Protein AF-A0A0F6SS33-F1 (afdb_monomer)

Mean predicted aligned error: 8.62 Å

Structure (mmCIF, N/CA/C/O backbone):
data_AF-A0A0F6SS33-F1
#
_entry.id   AF-A0A0F6SS33-F1
#
loop_
_atom_site.group_PDB
_atom_site.id
_atom_site.type_symbol
_atom_site.label_atom_id
_atom_site.label_alt_id
_atom_site.label_comp_id
_atom_site.label_asym_id
_atom_site.label_entity_id
_atom_site.label_seq_id
_atom_site.pdbx_PDB_ins_code
_atom_site.Cartn_x
_atom_site.Cartn_y
_atom_site.Cartn_z
_atom_site.occupancy
_atom_site.B_iso_or_equiv
_atom_site.auth_seq_id
_atom_site.auth_comp_id
_atom_site.auth_asym_id
_atom_site.auth_atom_id
_atom_site.pdbx_PDB_model_num
ATOM 1 N N . MET A 1 1 ? -24.914 -1.448 13.043 1.00 62.34 1 MET A N 1
ATOM 2 C CA . MET A 1 1 ? -24.211 -0.229 12.573 1.00 62.34 1 MET A CA 1
ATOM 3 C C . MET A 1 1 ? -22.698 -0.246 12.819 1.00 62.34 1 MET A C 1
ATOM 5 O O . MET A 1 1 ? -21.962 -0.079 11.858 1.00 62.34 1 MET A O 1
ATOM 9 N N . ARG A 1 2 ? -22.191 -0.539 14.032 1.00 69.75 2 ARG A N 1
ATOM 10 C CA . ARG A 1 2 ? -20.733 -0.563 14.326 1.00 69.75 2 ARG A CA 1
ATOM 11 C C . ARG A 1 2 ? -19.874 -1.421 13.375 1.00 69.75 2 ARG A C 1
ATOM 13 O O . ARG A 1 2 ? -18.800 -0.985 12.986 1.00 69.75 2 ARG A O 1
ATOM 20 N N . LYS A 1 3 ? -20.345 -2.610 12.975 1.00 77.69 3 LYS A N 1
ATOM 21 C CA . LYS A 1 3 ? -19.617 -3.507 12.051 1.00 77.69 3 LYS A CA 1
ATOM 22 C C . LYS A 1 3 ? -19.464 -2.920 10.638 1.00 77.69 3 LYS A C 1
ATOM 24 O O . LYS A 1 3 ? -18.396 -3.039 10.055 1.00 77.69 3 LYS A O 1
ATOM 29 N N . ALA A 1 4 ? -20.496 -2.242 10.131 1.00 83.62 4 ALA A N 1
ATOM 30 C CA . ALA A 1 4 ? -20.468 -1.609 8.810 1.00 83.62 4 ALA A CA 1
ATOM 31 C C . ALA A 1 4 ? -19.467 -0.444 8.756 1.00 83.62 4 ALA A C 1
ATOM 33 O O . ALA A 1 4 ? -18.734 -0.314 7.786 1.00 83.62 4 ALA A O 1
ATOM 34 N N . VAL A 1 5 ? -19.368 0.346 9.831 1.00 83.94 5 VAL A N 1
ATOM 35 C CA . VAL A 1 5 ? -18.378 1.434 9.946 1.00 83.94 5 VAL A CA 1
ATOM 36 C C . VAL A 1 5 ? -16.948 0.888 9.947 1.00 83.94 5 VAL A C 1
ATOM 38 O O . VAL A 1 5 ? -16.081 1.419 9.265 1.00 83.94 5 VAL A O 1
ATOM 41 N N . ILE A 1 6 ? -16.702 -0.203 10.678 1.00 83.06 6 ILE A N 1
ATOM 42 C CA . ILE A 1 6 ? -15.387 -0.862 10.714 1.00 83.06 6 ILE A CA 1
ATOM 43 C C . ILE A 1 6 ? -15.011 -1.389 9.322 1.00 83.06 6 ILE A C 1
ATOM 45 O O . ILE A 1 6 ? -13.875 -1.222 8.891 1.00 83.06 6 ILE A O 1
ATOM 49 N N . PHE A 1 7 ? -15.970 -1.978 8.607 1.00 85.44 7 PHE A N 1
ATOM 50 C CA . PHE A 1 7 ? 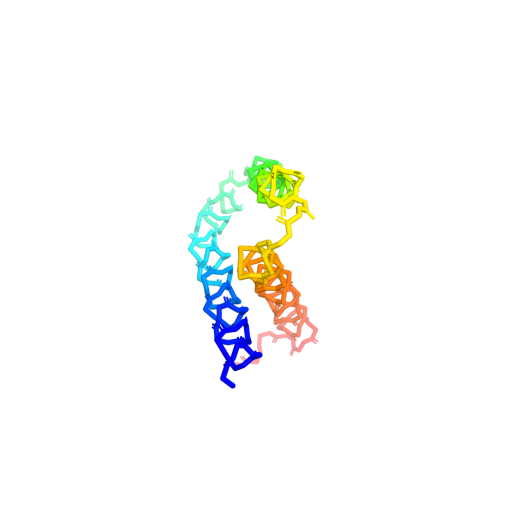-15.762 -2.462 7.245 1.00 85.44 7 PHE A CA 1
ATOM 51 C C . PHE A 1 7 ? -15.488 -1.323 6.248 1.00 85.44 7 PHE A C 1
ATOM 53 O O . PHE A 1 7 ? -14.567 -1.421 5.443 1.00 85.44 7 PHE A O 1
ATOM 60 N N . LEU A 1 8 ? -16.217 -0.209 6.348 1.00 88.38 8 LEU A N 1
ATOM 61 C CA . LEU A 1 8 ? -15.965 0.999 5.554 1.00 88.38 8 LEU A CA 1
ATOM 62 C C . LEU A 1 8 ? -14.565 1.570 5.794 1.00 88.38 8 LEU A C 1
ATOM 64 O O . LEU A 1 8 ? -13.888 1.943 4.844 1.00 88.38 8 LEU A O 1
ATOM 68 N N . LEU A 1 9 ? -14.104 1.598 7.045 1.00 85.38 9 LEU A N 1
ATOM 69 C CA . LEU A 1 9 ? -12.753 2.056 7.379 1.00 85.38 9 LEU A CA 1
ATOM 70 C C . LEU A 1 9 ? -11.667 1.115 6.852 1.00 85.38 9 LEU A C 1
ATOM 72 O O . LEU A 1 9 ? -10.606 1.583 6.447 1.00 85.38 9 LEU A O 1
ATOM 76 N N . PHE A 1 10 ? -11.935 -0.191 6.827 1.00 86.56 10 PHE A N 1
ATOM 77 C CA . PHE A 1 10 ? -11.053 -1.155 6.175 1.00 86.56 10 PHE A CA 1
ATOM 78 C C . PHE A 1 10 ? -10.965 -0.900 4.666 1.00 86.56 10 PHE A C 1
ATOM 80 O O . PHE A 1 10 ? -9.863 -0.806 4.137 1.00 86.56 10 PHE A O 1
ATOM 87 N N . LEU A 1 11 ? -12.105 -0.724 3.986 1.00 90.12 11 LEU A N 1
ATOM 88 C CA . LEU A 1 11 ? -12.148 -0.393 2.556 1.00 90.12 11 LEU A CA 1
ATOM 89 C C . LEU A 1 11 ? -11.437 0.927 2.248 1.00 90.12 11 LEU A C 1
ATOM 91 O O . LEU A 1 11 ? -10.658 0.997 1.303 1.00 90.12 11 LEU A O 1
ATOM 95 N N . LEU A 1 12 ? -11.657 1.955 3.069 1.00 90.19 12 LEU A N 1
ATOM 96 C CA . LEU A 1 12 ? -10.963 3.234 2.948 1.00 90.19 12 LEU A CA 1
ATOM 97 C C . LEU A 1 12 ? -9.448 3.040 3.076 1.00 90.19 12 LEU A C 1
ATOM 99 O O . LEU A 1 12 ? -8.691 3.523 2.239 1.00 90.19 12 LEU A O 1
ATOM 103 N N . GLY A 1 13 ? -9.012 2.289 4.091 1.00 86.50 13 GLY A N 1
ATOM 104 C CA . GLY A 1 13 ? -7.611 1.929 4.260 1.00 86.50 13 GLY A CA 1
ATOM 105 C C . GLY A 1 13 ? -7.059 1.209 3.031 1.00 86.50 13 GLY A C 1
ATOM 106 O O . GLY A 1 13 ? -5.993 1.571 2.550 1.00 86.50 13 GLY A O 1
ATOM 107 N N . LEU A 1 14 ? -7.804 0.252 2.477 1.00 89.25 14 LEU A N 1
ATOM 108 C CA . LEU A 1 14 ? -7.417 -0.505 1.284 1.00 89.25 14 LEU A CA 1
ATOM 109 C C . LEU A 1 14 ? -7.181 0.409 0.081 1.00 89.25 14 LEU A C 1
ATOM 111 O O . LEU A 1 14 ? -6.146 0.302 -0.574 1.00 89.25 14 LEU A O 1
ATOM 115 N N . VAL A 1 15 ? -8.089 1.350 -0.166 1.00 89.38 15 VAL A N 1
ATOM 116 C CA . VAL A 1 15 ? -7.938 2.342 -1.237 1.00 89.38 15 VAL A CA 1
ATOM 117 C C . VAL A 1 15 ? -6.706 3.219 -0.995 1.00 89.38 15 VAL A C 1
ATOM 119 O O . VAL A 1 15 ? -5.899 3.401 -1.904 1.00 89.38 15 VAL A O 1
ATOM 122 N N . ILE A 1 16 ? -6.506 3.703 0.235 1.00 87.69 16 ILE A N 1
ATOM 123 C CA . ILE A 1 16 ? -5.331 4.512 0.597 1.00 87.69 16 ILE A CA 1
ATOM 124 C C . ILE A 1 16 ? -4.037 3.730 0.350 1.00 87.69 16 ILE A C 1
ATOM 126 O O . ILE A 1 16 ? -3.125 4.248 -0.288 1.00 87.69 16 ILE A O 1
ATOM 130 N N . GLY A 1 17 ? -3.959 2.479 0.811 1.00 85.19 17 GLY A N 1
ATOM 131 C CA . GLY A 1 17 ? -2.792 1.618 0.616 1.00 85.19 17 GLY A CA 1
ATOM 132 C C . GLY A 1 17 ? -2.490 1.351 -0.858 1.00 85.19 17 GLY A C 1
ATOM 133 O O . GLY A 1 17 ? -1.328 1.370 -1.261 1.00 85.19 17 GLY A O 1
ATOM 134 N N . PHE A 1 18 ? -3.531 1.168 -1.672 1.00 85.56 18 PHE A N 1
ATOM 135 C CA . PHE A 1 18 ? -3.400 0.996 -3.117 1.00 85.56 18 PHE A CA 1
ATOM 136 C C . PHE A 1 18 ? -2.815 2.246 -3.790 1.00 85.56 18 PHE A C 1
ATOM 138 O O . PHE A 1 18 ? -1.831 2.152 -4.524 1.00 85.56 18 PHE A O 1
ATOM 145 N N . PHE A 1 19 ? -3.373 3.429 -3.510 1.00 85.00 19 PHE A N 1
ATOM 146 C CA . PHE A 1 19 ? -2.867 4.686 -4.072 1.00 85.00 19 PHE A CA 1
ATOM 147 C C . PHE A 1 19 ? -1.453 5.014 -3.594 1.00 85.00 19 PHE A C 1
ATOM 149 O O . PHE A 1 19 ? -0.648 5.510 -4.380 1.00 85.00 19 PHE A O 1
ATOM 156 N N . LEU A 1 20 ? -1.132 4.685 -2.340 1.00 84.06 20 LEU A N 1
ATOM 157 C CA . LEU A 1 20 ? 0.207 4.856 -1.786 1.00 84.06 20 LEU A CA 1
ATOM 158 C C . LEU A 1 20 ? 1.244 4.037 -2.565 1.00 84.06 20 LEU A C 1
ATOM 160 O O . LEU A 1 20 ? 2.341 4.521 -2.812 1.00 84.06 20 LEU A O 1
ATOM 164 N N . ARG A 1 21 ? 0.909 2.809 -2.986 1.00 81.94 21 ARG A N 1
ATOM 165 C CA . ARG A 1 21 ? 1.789 2.011 -3.853 1.00 81.94 21 ARG A CA 1
ATOM 166 C C . ARG A 1 21 ? 1.857 2.588 -5.259 1.00 81.94 21 ARG A C 1
ATOM 168 O O . ARG A 1 21 ? 2.949 2.681 -5.815 1.00 81.94 21 ARG A O 1
ATOM 175 N N . TYR A 1 22 ? 0.710 2.973 -5.819 1.00 81.50 22 TYR A N 1
ATOM 176 C CA . TYR A 1 22 ? 0.617 3.536 -7.164 1.00 81.50 22 TYR A CA 1
ATOM 177 C C . TYR A 1 22 ? 1.514 4.769 -7.330 1.00 81.50 22 TYR A C 1
ATOM 179 O O . TYR A 1 22 ? 2.235 4.874 -8.316 1.00 81.50 22 TYR A O 1
ATOM 187 N N . SER A 1 23 ? 1.550 5.666 -6.340 1.00 81.81 23 SER A N 1
ATOM 188 C CA . SER A 1 23 ? 2.397 6.864 -6.394 1.00 81.81 23 SER A CA 1
ATOM 189 C C . SER A 1 23 ? 3.901 6.569 -6.357 1.00 81.81 23 SER A C 1
ATOM 191 O O . SER A 1 23 ? 4.695 7.447 -6.685 1.00 81.81 23 SER A O 1
ATOM 193 N N . LEU A 1 24 ? 4.310 5.355 -5.974 1.00 77.44 24 LEU A N 1
ATOM 194 C CA . LEU A 1 24 ? 5.715 4.932 -5.951 1.00 77.44 24 LEU A CA 1
ATOM 195 C C . LEU A 1 24 ? 6.180 4.341 -7.283 1.00 77.44 24 LEU A C 1
ATOM 197 O O . LEU A 1 24 ? 7.375 4.362 -7.557 1.00 77.44 24 LEU A O 1
ATOM 201 N N . VAL A 1 25 ? 5.260 3.867 -8.127 1.00 75.75 25 VAL A N 1
ATOM 202 C CA . VAL A 1 25 ? 5.591 3.256 -9.427 1.00 75.75 25 VAL A CA 1
ATOM 203 C C . VAL A 1 25 ? 6.369 4.214 -10.347 1.00 75.75 25 VAL A C 1
ATOM 205 O O . VAL A 1 25 ? 7.401 3.802 -10.879 1.00 75.75 25 VAL A O 1
ATOM 208 N N . PRO A 1 26 ? 5.985 5.501 -10.503 1.00 76.06 26 PRO A N 1
ATOM 209 C CA . PRO A 1 26 ? 6.766 6.443 -11.304 1.00 76.06 26 PRO A CA 1
ATOM 210 C C . PRO A 1 26 ? 8.174 6.647 -10.737 1.00 76.06 26 PRO A C 1
ATOM 212 O O . PRO A 1 26 ? 9.145 6.680 -11.488 1.00 76.06 26 PRO A O 1
ATOM 215 N N . LEU A 1 27 ? 8.295 6.739 -9.408 1.00 73.19 27 LEU A N 1
ATOM 216 C CA . LEU A 1 27 ? 9.575 6.930 -8.730 1.00 73.19 27 LEU A CA 1
ATOM 217 C C . LEU A 1 27 ? 10.518 5.741 -8.981 1.00 73.19 27 LEU A C 1
ATOM 219 O O . LEU A 1 27 ? 11.683 5.939 -9.317 1.00 73.19 27 LEU A O 1
ATOM 223 N N . GLU A 1 28 ? 9.997 4.519 -8.868 1.00 71.56 28 GLU A N 1
ATOM 224 C CA . GLU A 1 28 ? 10.727 3.276 -9.138 1.00 71.56 28 GLU A CA 1
ATOM 225 C C . GLU A 1 28 ? 11.165 3.182 -10.601 1.00 71.56 28 GLU A C 1
ATOM 227 O O . GLU A 1 28 ? 12.331 2.896 -10.855 1.00 71.56 28 GLU A O 1
ATOM 232 N N . SER A 1 29 ? 10.293 3.528 -11.553 1.00 69.75 29 SER A N 1
ATOM 233 C CA . SER A 1 29 ? 10.631 3.497 -12.984 1.00 69.75 29 SER A CA 1
ATOM 234 C C . SER A 1 29 ? 11.772 4.458 -13.357 1.00 69.75 29 SER A C 1
ATOM 236 O O . SER A 1 29 ? 12.656 4.115 -14.145 1.00 69.75 29 SER A O 1
ATOM 238 N N . VAL A 1 30 ? 11.813 5.644 -12.737 1.00 72.00 30 VAL A N 1
ATOM 239 C CA . VAL A 1 30 ? 12.897 6.623 -12.930 1.00 72.00 30 VAL A CA 1
ATOM 240 C C . VAL A 1 30 ? 14.206 6.123 -12.311 1.00 72.00 30 VAL A C 1
ATOM 242 O O . VAL A 1 30 ? 15.285 6.358 -12.859 1.00 72.00 30 VAL A O 1
ATOM 245 N N . LEU A 1 31 ? 14.129 5.436 -11.168 1.00 68.25 31 LEU A N 1
ATOM 246 C CA . LEU A 1 31 ? 15.290 4.841 -10.501 1.00 68.25 31 LEU A CA 1
ATOM 247 C C . LEU A 1 31 ? 15.842 3.641 -11.285 1.00 68.25 31 LEU A C 1
ATOM 249 O O . LEU A 1 31 ? 17.061 3.509 -11.412 1.00 68.25 31 LEU A O 1
ATOM 253 N N . GLU A 1 32 ? 14.968 2.819 -11.865 1.00 67.94 32 GLU A N 1
ATOM 254 C CA . GLU A 1 32 ? 15.326 1.704 -12.745 1.00 67.94 32 GLU A CA 1
ATOM 255 C C . GLU A 1 32 ? 16.035 2.172 -14.016 1.00 67.94 32 GLU A C 1
ATOM 257 O O . GLU A 1 32 ? 17.110 1.662 -14.338 1.00 67.94 32 GLU A O 1
ATOM 262 N N . GLN A 1 33 ? 15.512 3.203 -14.689 1.00 67.75 33 GLN A N 1
ATOM 263 C CA . GLN A 1 33 ? 16.147 3.775 -15.884 1.00 67.75 33 GLN A CA 1
ATOM 264 C C . GLN A 1 33 ? 17.564 4.302 -15.629 1.00 67.75 33 GLN A C 1
ATOM 266 O O . GLN A 1 33 ? 18.396 4.298 -16.534 1.00 67.75 33 GLN A O 1
ATOM 271 N N . LYS A 1 34 ? 17.866 4.746 -14.404 1.00 70.69 34 LYS A N 1
ATOM 272 C CA . LYS A 1 34 ? 19.192 5.260 -14.031 1.00 70.69 34 LYS A CA 1
ATOM 273 C C . LYS A 1 34 ? 20.180 4.174 -13.593 1.00 70.69 34 LYS A C 1
ATOM 275 O O . LYS A 1 34 ? 21.230 4.523 -13.060 1.00 70.69 34 LYS A O 1
ATOM 280 N N . LEU A 1 35 ? 19.865 2.883 -13.775 1.00 60.50 35 LEU A N 1
ATOM 281 C CA . LEU A 1 35 ? 20.663 1.756 -13.257 1.00 60.50 35 LEU A CA 1
ATOM 282 C C . LEU A 1 35 ? 20.862 1.805 -11.727 1.00 60.50 35 LEU A C 1
ATOM 284 O O . LEU A 1 35 ? 21.691 1.092 -11.165 1.00 60.50 35 LEU A O 1
ATOM 288 N N . LEU A 1 36 ? 20.043 2.594 -11.025 1.00 67.44 36 LEU A N 1
ATOM 289 C CA . LEU A 1 36 ? 20.001 2.693 -9.568 1.00 67.44 36 LEU A CA 1
ATOM 290 C C . LEU A 1 36 ? 18.981 1.698 -9.001 1.00 67.44 36 LEU A C 1
ATOM 292 O O . LEU A 1 36 ? 18.290 1.986 -8.025 1.00 67.44 36 LEU A O 1
ATOM 296 N N . TRP A 1 37 ? 18.888 0.511 -9.603 1.00 64.31 37 TRP A N 1
ATOM 297 C CA . TRP A 1 37 ? 17.924 -0.524 -9.221 1.00 64.31 37 TRP A CA 1
ATOM 298 C C . TRP A 1 37 ? 18.053 -0.913 -7.744 1.00 64.31 37 TRP A C 1
ATOM 300 O O . TRP A 1 37 ? 17.060 -1.063 -7.041 1.00 64.31 37 TRP A O 1
ATOM 310 N N . LEU A 1 38 ? 19.287 -0.958 -7.237 1.00 66.50 38 LEU A N 1
ATOM 311 C CA . LEU A 1 38 ? 19.580 -1.247 -5.833 1.00 66.50 38 LEU A CA 1
ATOM 312 C C . LEU A 1 38 ? 19.046 -0.152 -4.891 1.00 66.50 38 LEU A C 1
ATOM 314 O O . LEU A 1 38 ? 18.548 -0.459 -3.811 1.00 66.50 38 LEU A O 1
ATOM 318 N N . LEU A 1 39 ? 19.083 1.115 -5.320 1.00 68.38 39 LEU A N 1
ATOM 319 C CA . LEU A 1 39 ? 18.524 2.248 -4.578 1.00 68.38 39 LEU A CA 1
ATOM 320 C C . LEU A 1 39 ? 16.990 2.251 -4.637 1.00 68.38 39 LEU A C 1
ATOM 322 O O . LEU A 1 39 ? 16.349 2.481 -3.615 1.00 68.38 39 LEU A O 1
ATOM 326 N N . GLY A 1 40 ? 16.402 1.948 -5.800 1.00 66.50 40 GLY A N 1
ATOM 327 C CA . GLY A 1 40 ? 14.955 1.771 -5.961 1.00 66.50 40 GLY A CA 1
ATOM 328 C C . GLY A 1 40 ? 14.408 0.643 -5.091 1.00 66.50 40 GLY A C 1
ATOM 329 O O . GLY A 1 40 ? 13.450 0.849 -4.348 1.00 66.50 40 GLY A O 1
ATOM 330 N N . PHE A 1 41 ? 15.089 -0.504 -5.081 1.00 67.38 41 PHE A N 1
ATOM 331 C CA . PHE A 1 41 ? 14.790 -1.614 -4.183 1.00 67.38 41 PHE A CA 1
ATOM 332 C C . PHE A 1 41 ? 14.891 -1.195 -2.711 1.00 67.38 41 PHE A C 1
ATOM 334 O O . PHE A 1 41 ? 13.989 -1.485 -1.928 1.00 67.38 41 PHE A O 1
ATOM 341 N N . PHE A 1 42 ? 15.944 -0.468 -2.323 1.00 70.19 42 PHE A N 1
ATOM 342 C CA . PHE A 1 42 ? 16.117 -0.015 -0.941 1.00 70.19 42 PHE A CA 1
ATOM 343 C C . PHE A 1 42 ? 15.011 0.956 -0.506 1.00 70.19 42 PHE A C 1
ATOM 345 O O . PHE A 1 42 ? 14.450 0.802 0.575 1.00 70.19 42 PHE A O 1
ATOM 352 N N . ILE A 1 43 ? 14.645 1.917 -1.359 1.00 70.25 43 ILE A N 1
ATOM 353 C CA . ILE A 1 43 ? 13.546 2.861 -1.106 1.00 70.25 43 ILE A CA 1
ATOM 354 C C . ILE A 1 43 ? 12.220 2.109 -0.972 1.00 70.25 43 ILE A C 1
ATOM 356 O O . ILE A 1 43 ? 11.479 2.344 -0.017 1.00 70.25 43 ILE A O 1
ATOM 360 N N . HIS A 1 44 ? 11.950 1.162 -1.873 1.00 70.88 44 HIS A N 1
ATOM 361 C CA . HIS A 1 44 ? 10.757 0.326 -1.810 1.00 70.88 44 HIS A CA 1
ATOM 362 C C . HIS A 1 44 ? 10.681 -0.440 -0.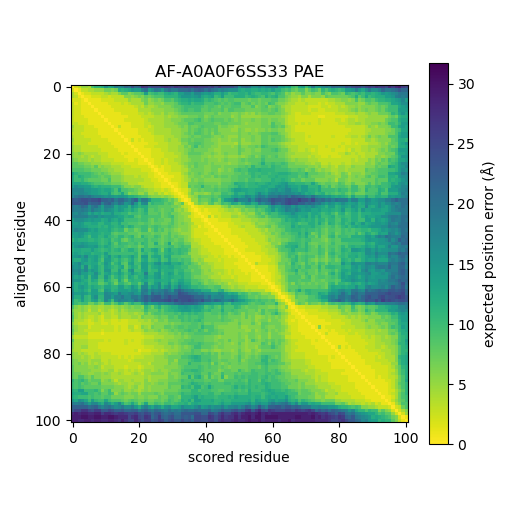483 1.00 70.88 44 HIS A C 1
ATOM 364 O O . HIS A 1 44 ? 9.663 -0.384 0.207 1.00 70.88 44 HIS A O 1
ATOM 370 N N . GLN A 1 45 ? 11.778 -1.088 -0.074 1.00 68.25 45 GLN A N 1
ATOM 371 C CA . GLN A 1 45 ? 11.852 -1.818 1.193 1.00 68.25 45 GLN A CA 1
ATOM 372 C C . GLN A 1 45 ? 11.677 -0.896 2.401 1.00 68.25 45 GLN A C 1
ATOM 374 O O . GLN A 1 45 ? 10.913 -1.227 3.301 1.00 68.25 45 GLN A O 1
ATOM 379 N N . VAL A 1 46 ? 12.313 0.279 2.420 1.00 75.25 46 VAL A N 1
ATOM 380 C CA . VAL A 1 46 ? 12.171 1.256 3.513 1.00 75.25 46 VAL A CA 1
ATOM 381 C C . VAL A 1 46 ? 10.725 1.725 3.647 1.00 75.25 46 VAL A C 1
ATOM 383 O O . VAL A 1 46 ? 10.219 1.822 4.766 1.00 75.25 46 VAL A O 1
ATOM 386 N N . ILE A 1 47 ? 10.030 1.976 2.537 1.00 74.88 47 ILE A N 1
ATOM 387 C CA . ILE A 1 47 ? 8.627 2.397 2.564 1.00 74.88 47 ILE A CA 1
ATOM 388 C C . ILE A 1 47 ? 7.736 1.254 3.044 1.00 74.88 47 ILE A C 1
ATOM 390 O O . ILE A 1 47 ? 6.914 1.456 3.936 1.00 74.88 47 ILE A O 1
ATOM 39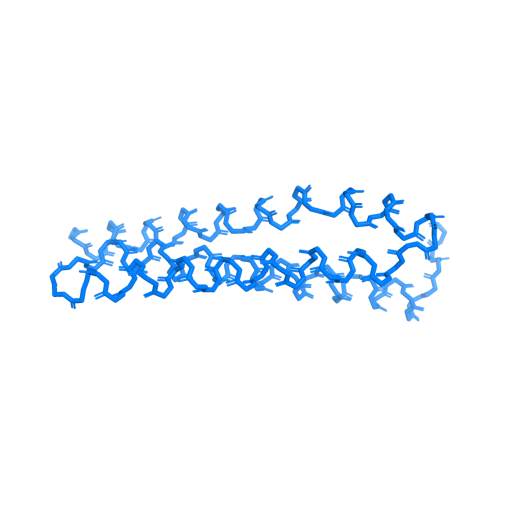4 N N . LEU A 1 48 ? 7.938 0.045 2.524 1.00 72.12 48 LEU A N 1
ATOM 395 C CA . LEU A 1 48 ? 7.184 -1.143 2.917 1.00 72.12 48 LEU A CA 1
ATOM 396 C C . LEU A 1 48 ? 7.372 -1.433 4.415 1.00 72.12 48 LEU A C 1
ATOM 398 O O . LEU A 1 48 ? 6.397 -1.625 5.142 1.00 72.12 48 LEU A O 1
ATOM 402 N N . PHE A 1 49 ? 8.609 -1.351 4.906 1.00 70.69 49 PHE A N 1
ATOM 403 C CA . PHE A 1 49 ? 8.938 -1.510 6.320 1.00 70.69 49 PHE A CA 1
ATOM 404 C C . PHE A 1 49 ? 8.347 -0.385 7.176 1.00 70.69 49 PHE A C 1
ATOM 406 O O . PHE A 1 49 ? 7.801 -0.653 8.241 1.00 70.69 49 PHE A O 1
ATOM 413 N N . SER A 1 50 ? 8.371 0.864 6.704 1.00 75.00 50 SER A N 1
ATOM 414 C CA . SER A 1 50 ? 7.769 2.008 7.405 1.00 75.00 50 SER A CA 1
ATOM 415 C C . SER A 1 50 ? 6.250 1.880 7.505 1.00 75.00 50 SER A C 1
ATOM 417 O O . SER A 1 50 ? 5.677 2.165 8.556 1.00 75.00 50 SER A O 1
ATOM 419 N N . VAL A 1 51 ? 5.590 1.393 6.450 1.00 71.44 51 VAL A N 1
ATOM 420 C CA . VAL A 1 51 ? 4.152 1.097 6.460 1.00 71.44 51 VAL A CA 1
ATOM 421 C C . VAL A 1 51 ? 3.858 -0.044 7.433 1.00 71.44 51 VAL A C 1
ATOM 423 O O . VAL A 1 51 ? 2.961 0.090 8.262 1.00 71.44 51 VAL A O 1
ATOM 426 N N . VAL A 1 52 ? 4.630 -1.135 7.410 1.00 70.75 52 VAL A N 1
ATOM 427 C CA . VAL A 1 52 ? 4.486 -2.264 8.350 1.00 70.75 52 VAL A CA 1
ATOM 428 C C . VAL A 1 52 ? 4.663 -1.805 9.798 1.00 70.75 52 VAL A C 1
ATOM 430 O O . VAL A 1 52 ? 3.797 -2.057 10.636 1.00 70.75 52 VAL A O 1
ATOM 433 N N . VAL A 1 53 ? 5.751 -1.096 10.094 1.00 72.06 53 VAL A N 1
ATOM 434 C CA . VAL A 1 53 ? 6.092 -0.628 11.442 1.00 72.06 53 VAL A CA 1
ATOM 435 C C . VAL A 1 53 ? 5.094 0.422 11.921 1.00 72.06 53 VAL A C 1
ATOM 437 O O . VAL A 1 53 ? 4.600 0.315 13.040 1.00 72.06 53 VAL A O 1
ATOM 440 N N . GLY A 1 54 ? 4.714 1.386 11.080 1.00 72.75 54 GLY A N 1
ATOM 441 C CA . GLY A 1 54 ? 3.699 2.388 11.407 1.00 72.75 54 GLY A CA 1
ATOM 442 C C . GLY A 1 54 ? 2.347 1.749 11.721 1.00 72.75 54 GLY A C 1
ATOM 443 O O . GLY A 1 54 ? 1.728 2.056 12.742 1.00 72.75 54 GLY A O 1
ATOM 444 N N . THR A 1 55 ? 1.930 0.776 10.909 1.00 68.06 55 THR A N 1
ATOM 445 C CA . THR A 1 55 ? 0.694 0.018 11.136 1.00 68.06 55 THR A CA 1
ATOM 446 C C . THR A 1 55 ? 0.777 -0.798 12.427 1.00 68.06 55 THR A C 1
ATOM 448 O O . THR A 1 55 ? -0.160 -0.787 13.225 1.00 68.06 55 THR A O 1
ATOM 451 N N . ALA A 1 56 ? 1.912 -1.451 12.689 1.00 67.50 56 ALA A N 1
ATOM 452 C CA . ALA A 1 56 ? 2.150 -2.228 13.902 1.00 67.50 56 ALA A CA 1
ATOM 453 C C . ALA A 1 56 ? 2.172 -1.357 15.170 1.00 67.50 56 ALA A C 1
ATOM 455 O O . ALA A 1 56 ? 1.579 -1.743 16.175 1.00 67.50 56 ALA A O 1
ATOM 456 N N . ILE A 1 57 ? 2.781 -0.167 15.128 1.00 71.50 57 ILE A N 1
ATOM 457 C CA . ILE A 1 57 ? 2.796 0.804 16.235 1.00 71.50 57 ILE A CA 1
ATOM 458 C C . ILE A 1 57 ? 1.377 1.287 16.533 1.00 71.50 57 ILE A C 1
ATOM 460 O O . ILE A 1 57 ? 0.964 1.324 17.693 1.00 71.50 57 ILE A O 1
ATOM 464 N N . VAL A 1 58 ? 0.604 1.612 15.496 1.00 68.06 58 VAL A N 1
ATOM 465 C CA . VAL A 1 58 ? -0.801 2.011 15.635 1.00 68.06 58 VAL A CA 1
ATOM 466 C C . VAL A 1 58 ? -1.624 0.858 16.226 1.00 68.06 58 VAL A C 1
ATOM 468 O O . VAL A 1 58 ? -2.354 1.050 17.200 1.00 68.06 58 VAL A O 1
ATOM 471 N N . LEU A 1 59 ? -1.452 -0.367 15.725 1.00 65.44 59 LEU A N 1
ATOM 472 C CA . LEU A 1 59 ? -2.100 -1.571 16.257 1.00 65.44 59 LEU A CA 1
ATOM 473 C C . LEU A 1 59 ? -1.706 -1.857 17.717 1.00 65.44 59 LEU A C 1
ATOM 475 O O . LEU A 1 59 ? -2.552 -2.283 18.509 1.00 65.44 59 LEU A O 1
ATOM 479 N N . TYR A 1 60 ? -0.443 -1.614 18.079 1.00 67.75 60 TYR A N 1
ATOM 480 C CA . TYR A 1 60 ? 0.107 -1.808 19.420 1.00 67.75 60 TYR A CA 1
ATOM 481 C C . TYR A 1 60 ? -0.430 -0.772 20.413 1.00 67.75 60 TYR A C 1
ATOM 483 O O . TYR A 1 60 ? -0.902 -1.137 21.492 1.00 67.75 60 TYR A O 1
ATOM 491 N N . ARG A 1 61 ? -0.423 0.510 20.032 1.00 71.38 61 ARG A N 1
ATOM 492 C CA . ARG A 1 61 ? -0.906 1.623 20.860 1.00 71.38 61 ARG A CA 1
ATOM 493 C C . ARG A 1 61 ? -2.411 1.540 21.111 1.00 71.38 61 ARG A C 1
ATOM 495 O O . ARG A 1 61 ? -2.867 1.824 22.213 1.00 71.38 61 ARG A O 1
ATOM 502 N N . TYR A 1 62 ? -3.180 1.081 20.126 1.00 66.56 62 TYR A N 1
ATOM 503 C CA . TYR A 1 62 ? -4.640 0.987 20.195 1.00 66.56 62 TYR A CA 1
ATOM 504 C C . TYR A 1 62 ? -5.134 -0.450 20.457 1.00 66.56 62 TYR A C 1
ATOM 506 O O . TYR A 1 62 ? -6.125 -0.919 19.888 1.00 66.56 62 TYR A O 1
ATOM 514 N N . ARG A 1 63 ? -4.444 -1.181 21.347 1.00 62.41 63 ARG A N 1
ATOM 515 C CA . ARG A 1 63 ? -4.718 -2.602 21.623 1.00 62.41 63 ARG A CA 1
ATOM 516 C C . ARG A 1 63 ? -6.094 -2.888 22.243 1.00 62.41 63 ARG A C 1
ATOM 518 O O . ARG A 1 63 ? -6.604 -3.979 22.002 1.00 62.41 63 ARG A O 1
ATOM 525 N N . ARG A 1 64 ? -6.718 -1.970 22.992 1.00 61.53 64 ARG A N 1
ATOM 526 C CA . ARG A 1 64 ? -8.031 -2.194 23.636 1.00 61.53 64 ARG A CA 1
ATOM 527 C C . ARG A 1 64 ? -9.110 -1.280 23.042 1.00 61.53 64 ARG A C 1
ATOM 529 O O . ARG A 1 64 ? -8.952 -0.070 23.031 1.00 61.53 64 ARG A O 1
ATOM 536 N N . GLY A 1 65 ? -10.205 -1.860 22.540 1.00 64.44 65 GLY A N 1
ATOM 537 C CA . GLY A 1 65 ? -11.454 -1.147 22.211 1.00 64.44 65 GLY A CA 1
ATOM 538 C C . GLY A 1 65 ? -11.520 -0.373 20.883 1.00 64.44 65 GLY A C 1
ATOM 539 O O . GLY A 1 65 ? -12.618 -0.049 20.435 1.00 64.44 65 GLY A O 1
ATOM 540 N N . HIS A 1 66 ? -10.399 -0.128 20.200 1.00 73.06 66 HIS A N 1
ATOM 541 C CA . HIS A 1 66 ? -10.346 0.712 18.992 1.00 73.06 66 HIS A CA 1
ATOM 542 C C . HIS A 1 66 ? -10.324 -0.094 17.682 1.00 73.06 66 HIS A C 1
ATOM 544 O O . HIS A 1 66 ? -9.412 0.010 16.860 1.00 73.06 66 HIS A O 1
ATOM 550 N N . TYR A 1 67 ? -11.371 -0.893 17.467 1.00 75.06 67 TYR A N 1
ATOM 551 C CA . TYR A 1 67 ? -11.529 -1.742 16.276 1.00 75.06 67 TYR A CA 1
ATOM 552 C C . TYR A 1 67 ? -11.513 -0.963 14.947 1.00 75.06 67 TYR A C 1
ATOM 554 O O . TYR A 1 67 ? -11.053 -1.488 13.939 1.00 75.06 67 TYR A O 1
ATOM 562 N N . ALA A 1 68 ? -11.960 0.295 14.960 1.00 72.88 68 ALA A N 1
ATOM 563 C CA . ALA A 1 68 ? -11.952 1.203 13.811 1.00 72.88 68 ALA A CA 1
ATOM 564 C C . ALA A 1 68 ? -10.531 1.509 13.299 1.00 72.88 68 ALA A C 1
ATOM 566 O O . ALA A 1 68 ? -10.255 1.382 12.110 1.00 72.88 68 ALA A O 1
ATOM 567 N N . ILE A 1 69 ? -9.617 1.849 14.212 1.00 73.81 69 ILE A N 1
ATOM 568 C CA . ILE A 1 69 ? -8.226 2.188 13.882 1.00 73.81 69 ILE A CA 1
ATOM 569 C C . ILE A 1 69 ? -7.475 0.941 13.408 1.00 73.81 69 ILE A C 1
ATOM 571 O O . ILE A 1 69 ? -6.729 0.999 12.434 1.00 73.81 69 ILE A O 1
ATOM 575 N N . ARG A 1 70 ? -7.718 -0.213 14.050 1.00 75.88 70 ARG A N 1
ATOM 576 C CA . ARG A 1 70 ? -7.152 -1.487 13.585 1.00 75.88 70 ARG A CA 1
ATOM 577 C C . ARG A 1 70 ? -7.585 -1.811 12.163 1.00 75.88 70 ARG A C 1
ATOM 579 O O . ARG A 1 70 ? -6.745 -2.194 11.362 1.00 75.88 70 ARG A O 1
ATOM 586 N N . ALA A 1 71 ? -8.877 -1.691 11.871 1.00 78.94 71 ALA A N 1
ATOM 587 C CA . ALA A 1 71 ? -9.415 -2.003 10.554 1.00 78.94 71 ALA A CA 1
ATOM 588 C C . ALA A 1 71 ? -8.818 -1.103 9.471 1.00 78.94 71 ALA A C 1
ATOM 590 O O . ALA A 1 71 ? -8.448 -1.600 8.416 1.00 78.94 71 ALA A O 1
ATOM 591 N N . LEU A 1 72 ? -8.638 0.185 9.762 1.00 81.19 72 LEU A N 1
ATOM 592 C CA . LEU A 1 72 ? 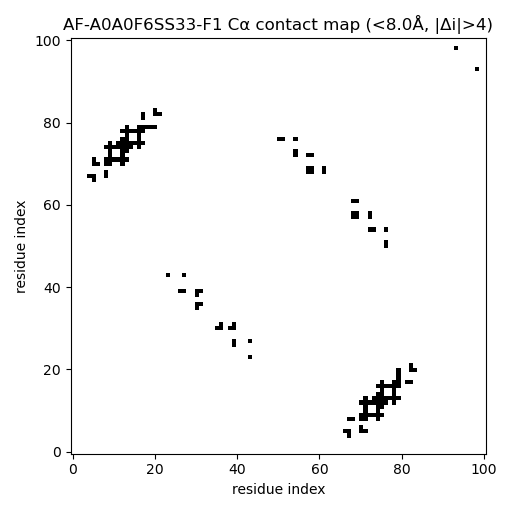-7.993 1.115 8.842 1.00 81.19 72 LEU A CA 1
ATOM 593 C C . LEU A 1 72 ? -6.520 0.754 8.598 1.00 81.19 72 LEU A C 1
ATOM 595 O O . LEU A 1 72 ? -6.094 0.691 7.450 1.00 81.19 72 LEU A O 1
ATOM 599 N N . GLY A 1 73 ? -5.765 0.429 9.653 1.00 80.50 73 GLY A N 1
ATOM 600 C CA . GLY A 1 73 ? -4.377 -0.029 9.529 1.00 80.50 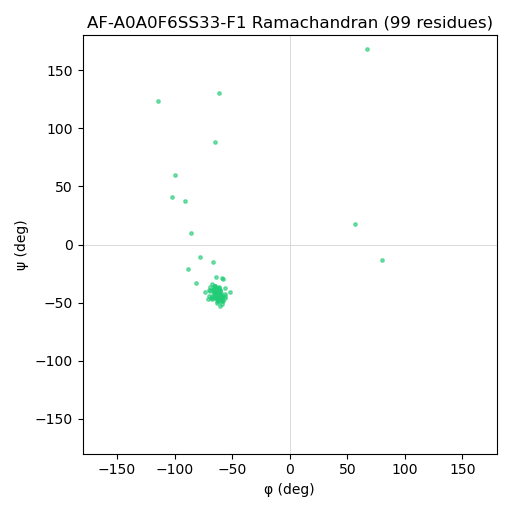73 GLY A CA 1
ATOM 601 C C 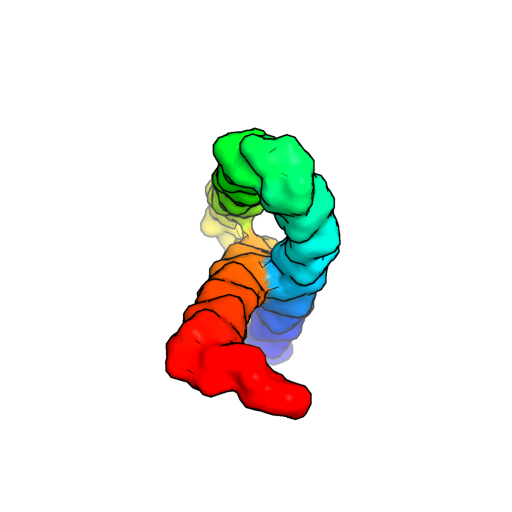. GLY A 1 73 ? -4.240 -1.323 8.717 1.00 80.50 73 GLY A C 1
ATOM 602 O O . GLY A 1 73 ? -3.451 -1.385 7.777 1.00 80.50 73 GLY A O 1
ATOM 603 N N . TRP A 1 74 ? -5.056 -2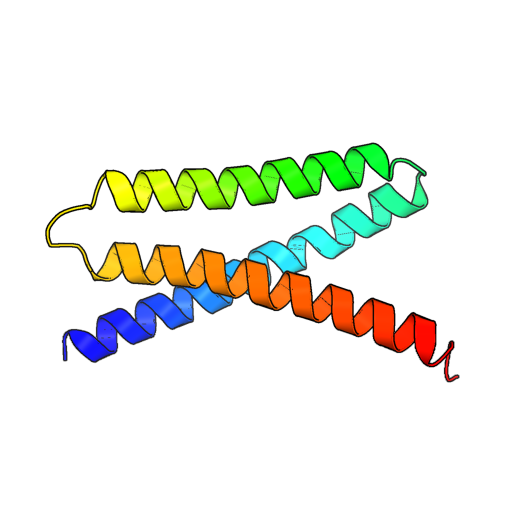.338 9.023 1.00 82.88 74 TRP A N 1
ATOM 604 C CA . TRP A 1 74 ? -5.103 -3.582 8.246 1.00 82.88 74 TRP A CA 1
ATOM 605 C C . TRP A 1 74 ? -5.527 -3.348 6.795 1.00 82.88 74 TRP A C 1
ATOM 607 O O . TRP A 1 74 ? -4.990 -3.996 5.902 1.00 82.88 74 TRP A O 1
ATOM 617 N N . GLY A 1 75 ? -6.450 -2.412 6.560 1.00 84.81 75 GLY A N 1
ATOM 618 C CA . GLY A 1 75 ? -6.867 -1.992 5.227 1.00 84.81 75 GLY A CA 1
ATOM 619 C C . GLY A 1 75 ? -5.701 -1.424 4.426 1.00 84.81 75 GLY A C 1
ATOM 620 O O . GLY A 1 75 ? -5.426 -1.919 3.340 1.00 84.81 75 GLY A O 1
ATOM 621 N N . ILE A 1 76 ? -4.969 -0.449 4.981 1.00 83.69 76 ILE A N 1
ATOM 622 C CA . ILE A 1 76 ? -3.792 0.160 4.329 1.00 83.69 76 ILE A CA 1
ATOM 623 C C . ILE A 1 76 ? -2.762 -0.904 3.970 1.00 83.69 76 ILE A C 1
ATOM 625 O O . ILE A 1 76 ? -2.276 -0.941 2.840 1.00 83.69 76 ILE A O 1
ATOM 629 N N . TRP A 1 77 ? -2.470 -1.803 4.907 1.00 83.56 77 TRP A N 1
ATOM 630 C CA . TRP A 1 77 ? -1.505 -2.867 4.672 1.00 83.56 77 TRP A CA 1
ATOM 631 C C . TRP A 1 77 ? -1.961 -3.835 3.570 1.00 83.56 77 TRP A C 1
ATOM 633 O O . TRP A 1 77 ? -1.198 -4.129 2.651 1.00 83.56 77 TRP A O 1
ATOM 643 N N . ALA A 1 78 ? -3.224 -4.269 3.607 1.00 84.12 78 ALA A N 1
ATOM 644 C CA . ALA A 1 78 ? -3.798 -5.140 2.585 1.00 84.12 78 ALA A CA 1
ATOM 645 C C . ALA A 1 78 ? -3.816 -4.474 1.199 1.00 84.12 78 ALA A C 1
ATOM 647 O O . ALA A 1 78 ? -3.428 -5.101 0.218 1.00 84.12 78 ALA A O 1
ATOM 648 N N . GLY A 1 79 ? -4.209 -3.200 1.111 1.00 85.31 79 GLY A N 1
ATOM 649 C CA . GLY A 1 79 ? -4.227 -2.443 -0.143 1.00 85.31 79 GLY A CA 1
ATOM 650 C C . GLY A 1 79 ? -2.842 -2.282 -0.765 1.00 85.31 79 GLY A C 1
ATOM 651 O O . GLY A 1 79 ? -2.674 -2.455 -1.975 1.00 85.31 79 GLY A O 1
ATOM 652 N N . PHE A 1 80 ? -1.830 -2.023 0.064 1.00 83.75 80 PHE A N 1
ATOM 653 C CA . PHE A 1 80 ? -0.440 -1.946 -0.381 1.00 83.75 80 PHE A CA 1
ATOM 654 C C . PHE A 1 80 ? 0.082 -3.306 -0.878 1.00 83.75 80 PHE A C 1
ATOM 656 O O . PHE A 1 80 ? 0.746 -3.386 -1.908 1.00 83.75 80 PHE A O 1
ATOM 663 N N . LEU A 1 81 ? -0.254 -4.401 -0.189 1.00 82.69 81 LEU A N 1
ATOM 664 C CA . LEU A 1 81 ? 0.162 -5.747 -0.590 1.00 82.69 81 LEU A CA 1
ATOM 665 C C . LEU A 1 81 ? -0.509 -6.195 -1.900 1.00 82.69 81 LEU A C 1
ATOM 667 O O . LEU A 1 81 ? 0.163 -6.705 -2.795 1.00 82.69 81 LEU A O 1
ATOM 671 N N . ILE A 1 82 ? -1.824 -5.977 -2.023 1.00 85.62 82 ILE A N 1
ATOM 672 C CA . ILE A 1 82 ? -2.608 -6.332 -3.216 1.00 85.62 82 ILE A CA 1
ATOM 673 C C . ILE A 1 82 ? -2.096 -5.568 -4.433 1.00 85.62 82 ILE A C 1
ATOM 675 O O . ILE A 1 82 ? -1.880 -6.172 -5.478 1.00 85.62 82 ILE A O 1
ATOM 679 N N . SER A 1 83 ? -1.868 -4.259 -4.303 1.00 81.94 83 SER A N 1
ATOM 680 C CA . SER A 1 83 ? -1.306 -3.460 -5.397 1.00 81.94 83 SER A CA 1
ATOM 681 C C . SER A 1 83 ? 0.083 -3.951 -5.798 1.00 81.94 83 SER A C 1
ATOM 683 O O . SER A 1 83 ? 0.350 -4.090 -6.987 1.00 81.94 83 SER A O 1
ATOM 685 N N . ASN A 1 84 ? 0.945 -4.299 -4.838 1.00 77.31 84 ASN A N 1
ATOM 686 C CA . ASN A 1 84 ? 2.271 -4.829 -5.148 1.00 77.31 84 ASN A CA 1
ATOM 687 C C . ASN A 1 84 ? 2.210 -6.159 -5.921 1.00 77.31 84 ASN A C 1
ATOM 689 O O . ASN A 1 84 ? 2.895 -6.321 -6.927 1.00 77.31 84 ASN A O 1
ATOM 693 N N . LEU A 1 85 ? 1.349 -7.087 -5.488 1.00 81.62 85 LEU A N 1
ATOM 694 C CA . LEU A 1 85 ? 1.121 -8.355 -6.187 1.00 81.62 85 LEU A CA 1
ATOM 695 C C . LEU A 1 85 ? 0.500 -8.143 -7.570 1.00 81.62 85 LEU A C 1
ATOM 697 O O . LEU A 1 85 ? 0.888 -8.821 -8.516 1.00 81.62 85 LEU A O 1
ATOM 701 N N . PHE A 1 86 ? -0.431 -7.197 -7.700 1.00 82.69 86 PHE A N 1
ATOM 702 C CA . PHE A 1 86 ? -1.067 -6.862 -8.971 1.00 82.69 86 PHE A CA 1
ATOM 703 C C . PHE A 1 86 ? -0.050 -6.335 -9.987 1.00 82.69 86 PHE A C 1
ATOM 705 O O . PHE A 1 86 ? 0.001 -6.838 -11.105 1.00 82.69 86 PHE A O 1
ATOM 712 N N . PHE A 1 87 ? 0.802 -5.380 -9.598 1.00 76.69 87 PHE A N 1
ATOM 713 C CA . PHE A 1 87 ? 1.860 -4.868 -10.474 1.00 76.69 87 PHE A CA 1
ATOM 714 C C . PHE A 1 87 ? 2.870 -5.950 -10.850 1.00 76.69 87 PHE A C 1
ATOM 716 O O . PHE A 1 87 ? 3.227 -6.062 -12.018 1.00 76.69 87 PHE A O 1
ATOM 723 N N . MET A 1 88 ? 3.276 -6.787 -9.893 1.00 76.62 88 MET A N 1
ATOM 724 C CA . MET A 1 88 ? 4.159 -7.925 -10.156 1.00 76.62 88 MET A CA 1
ATOM 725 C C . MET A 1 88 ? 3.542 -8.896 -11.170 1.00 76.62 88 MET A C 1
ATOM 727 O O . MET A 1 88 ? 4.196 -9.281 -12.135 1.00 76.62 88 MET A O 1
ATOM 731 N N . ALA A 1 89 ? 2.273 -9.266 -10.980 1.00 79.56 89 ALA A N 1
ATOM 732 C CA . ALA A 1 89 ? 1.551 -10.153 -11.885 1.00 79.56 89 ALA A CA 1
ATOM 733 C C . ALA A 1 89 ? 1.378 -9.534 -13.278 1.00 79.56 89 ALA A C 1
ATOM 735 O O . ALA A 1 89 ? 1.510 -10.241 -14.270 1.00 79.56 89 ALA A O 1
ATOM 736 N N . LEU A 1 90 ? 1.132 -8.224 -13.360 1.00 80.12 90 LEU A N 1
ATOM 737 C CA . LEU A 1 90 ? 0.999 -7.498 -14.621 1.00 80.12 90 LEU A CA 1
ATOM 738 C C . LEU A 1 90 ? 2.331 -7.434 -15.380 1.00 80.12 90 LEU A C 1
ATOM 740 O O . LEU A 1 90 ? 2.365 -7.761 -16.562 1.00 80.12 90 LEU A O 1
ATOM 744 N N . ILE A 1 91 ? 3.433 -7.098 -14.702 1.00 76.31 91 ILE A N 1
ATOM 745 C CA . ILE A 1 91 ? 4.782 -7.109 -15.291 1.00 76.31 91 ILE A CA 1
ATOM 746 C C . ILE A 1 91 ? 5.140 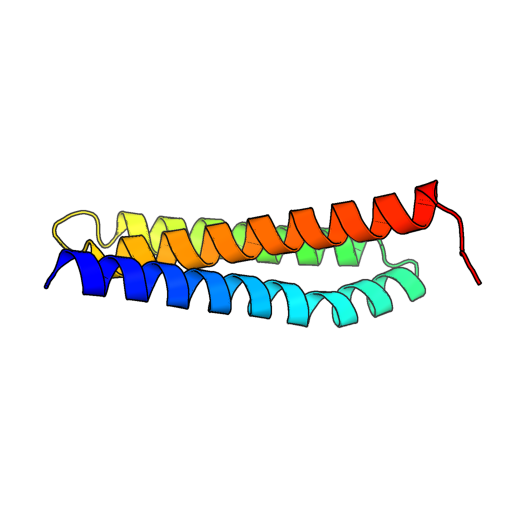-8.520 -15.768 1.00 76.31 91 ILE A C 1
ATOM 748 O O . ILE A 1 91 ? 5.623 -8.688 -16.884 1.00 76.31 91 ILE A O 1
ATOM 752 N N . LEU A 1 92 ? 4.867 -9.542 -14.952 1.00 76.56 92 LEU A N 1
ATOM 753 C CA . LEU A 1 92 ? 5.134 -10.934 -15.302 1.00 76.56 92 LEU A CA 1
ATOM 754 C C . LEU A 1 92 ? 4.284 -11.398 -16.495 1.00 76.56 92 LEU A C 1
ATOM 756 O O . LEU A 1 92 ? 4.803 -12.068 -17.382 1.00 76.56 92 LEU A O 1
ATOM 760 N N . ALA A 1 93 ? 3.004 -11.023 -16.546 1.00 80.50 93 ALA A N 1
ATOM 761 C CA . ALA A 1 93 ? 2.119 -11.333 -17.666 1.00 80.50 93 ALA A CA 1
ATOM 762 C C . ALA A 1 93 ? 2.599 -10.674 -18.967 1.00 80.50 93 ALA A C 1
ATOM 764 O O . ALA A 1 93 ? 2.616 -11.334 -20.002 1.00 80.50 93 ALA A O 1
ATOM 765 N N . VAL A 1 94 ? 3.053 -9.417 -18.910 1.00 77.94 94 VAL A N 1
ATOM 766 C CA . VAL A 1 94 ? 3.660 -8.717 -20.056 1.00 77.94 94 VAL A CA 1
ATOM 767 C C . VAL A 1 94 ? 4.977 -9.380 -20.475 1.00 77.94 94 VAL A C 1
ATOM 769 O O . VAL A 1 94 ? 5.221 -9.574 -21.662 1.00 77.94 94 VAL A O 1
ATOM 772 N N . ALA A 1 95 ? 5.817 -9.786 -19.520 1.00 76.00 95 ALA A N 1
ATOM 773 C CA . ALA A 1 95 ? 7.086 -10.451 -19.810 1.00 76.00 95 ALA A CA 1
ATOM 774 C C . ALA A 1 95 ? 6.900 -11.842 -20.447 1.00 76.00 95 ALA A C 1
ATOM 776 O O . ALA A 1 95 ? 7.649 -12.206 -21.350 1.00 76.00 95 ALA A O 1
ATOM 777 N N . LEU A 1 96 ? 5.903 -12.612 -19.994 1.00 80.56 96 LEU A N 1
ATOM 778 C CA . LEU A 1 96 ? 5.600 -13.955 -20.506 1.00 80.56 96 LEU A CA 1
ATOM 779 C C . LEU A 1 96 ? 4.781 -13.935 -21.804 1.00 80.56 96 LEU A C 1
ATOM 781 O O . LEU A 1 96 ? 4.948 -14.822 -22.637 1.00 80.56 96 LEU A O 1
ATOM 785 N N . GLY A 1 97 ? 3.901 -12.946 -21.979 1.00 71.44 97 GLY A N 1
ATOM 786 C CA . GLY A 1 97 ? 3.099 -12.764 -23.192 1.00 71.44 97 GLY A CA 1
ATOM 787 C C . GLY A 1 97 ? 3.870 -12.145 -24.362 1.00 71.44 97 GLY A C 1
ATOM 788 O O . GLY A 1 97 ? 3.365 -12.146 -25.484 1.00 71.44 97 GLY A O 1
ATOM 789 N N . GLY A 1 98 ? 5.086 -11.640 -24.113 1.00 55.69 98 GLY A N 1
ATOM 790 C CA . GLY A 1 98 ? 5.818 -10.779 -25.042 1.00 55.69 98 GLY A CA 1
ATOM 791 C C . GLY A 1 98 ? 5.127 -9.418 -25.217 1.00 55.69 98 GLY A C 1
ATOM 792 O O . GLY A 1 98 ? 3.983 -9.246 -24.791 1.00 55.69 98 GLY A O 1
ATOM 793 N N . PRO A 1 99 ? 5.782 -8.423 -25.845 1.00 49.78 99 PRO A N 1
ATOM 794 C CA . PRO A 1 99 ? 5.088 -7.224 -26.292 1.00 49.78 99 PRO A CA 1
ATOM 795 C C . PRO A 1 99 ? 4.095 -7.641 -27.383 1.00 49.78 99 PRO A C 1
ATOM 797 O O . PRO A 1 99 ? 4.434 -7.690 -28.563 1.00 49.78 99 PRO A O 1
ATOM 800 N N . THR A 1 100 ? 2.877 -8.019 -27.001 1.00 42.47 100 THR A N 1
ATOM 801 C CA . THR A 1 100 ? 1.769 -8.036 -27.953 1.00 42.47 100 THR A CA 1
ATOM 802 C C . THR A 1 100 ? 1.583 -6.598 -28.445 1.00 42.47 100 THR A C 1
ATOM 804 O O . THR A 1 100 ? 1.602 -5.701 -27.598 1.00 42.47 100 THR A O 1
ATOM 807 N N . PRO A 1 101 ? 1.499 -6.390 -29.772 1.00 50.44 101 PRO A N 1
ATOM 808 C CA . PRO A 1 101 ? 1.683 -5.095 -30.434 1.00 50.44 101 PRO A CA 1
ATOM 809 C C . PRO A 1 101 ? 0.775 -3.978 -29.916 1.00 50.44 101 PRO A C 1
ATOM 811 O O . PRO A 1 101 ? -0.367 -4.280 -29.498 1.00 50.44 101 PRO A O 1
#

Sequence (101 aa):
MRKAVIFLLFLLGLVIGFFLRYSLVPLESVLEQKLLWLLGFFIHQVILFSVVVGTAIVLYRYRRGHYAIRALGWGIWAGFLISNLFFMALILAVALGGPTP

Foldseek 3Di:
DVVVLLQVLLQVLLVLLQVVLVVLVVVLVVCVVVVVNVVSVVVVVVVLVCLVVVLVVQCVVCVPDCSNSNSSSNSNNNNNVVNVVVVVVVVVCCVVVDPPD

Radius of gyration: 16.53 Å; Cα contacts (8 Å, |Δi|>4): 84; chains: 1; bounding box: 45×21×54 Å

Solvent-accessible surface area (backbone atoms only — 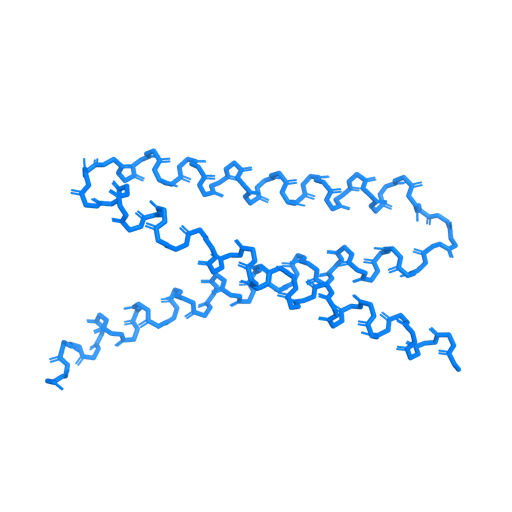not comparable to full-atom values): 5175 Å² total; per-residue (Å²): 112,73,66,60,54,28,52,50,34,18,53,51,16,21,52,52,16,28,51,58,46,56,69,42,50,64,58,40,53,58,25,46,74,67,74,35,44,70,57,33,52,48,51,52,49,52,50,53,49,47,51,53,50,51,36,49,50,52,44,60,76,44,67,73,91,41,60,51,61,44,28,24,38,53,13,25,53,50,16,31,50,50,44,52,51,49,53,51,50,50,53,50,48,45,67,75,64,44,89,70,132

Nearest PDB structures (foldseek):
  5zgh-assembly1_L  TM=6.132E-01  e=9.071E+00  Cyanidioschyzon merolae strain 10D

Organism: NCBI:txid92706

Secondary structure (DSSP, 8-state):
-HHHHHHHHHHHHHHHHHHHHHTTHHHHHHHHHTT-HHHHHHHHHHHHHHHHHHHHHHHHHT-SS-HHHHHHHHHHHHHHHHHHHHHHHHHHHHHHH----

pLDDT: mean 75.12, std 9.08, range [42.47, 90.19]